Protein AF-A0A965X9Z4-F1 (afdb_monomer_lite)

Radius of gyration: 17.22 Å; chains: 1; bounding box: 44×25×38 Å

Sequence (83 aa):
MGDKLYGLNERYYLNLVEGRLTEEQRRELLLPWQALHARSLSYRDGDGIERSFSCEPEKWFLDFAGLDSPEALNKLIAAKTLP

pLDDT: mean 73.02, std 12.22, range [39.84, 95.06]

Foldseek 3Di:
DQDQPPDPDVVSVVCVVVVNQDPVNCVVSVDPHDLDDPAKDWDQDPVRDIDMDGDQDDPVSCVVVVHPGSVSVVVVVVVVPDD

Structure (mmCIF, N/CA/C/O backbone):
data_AF-A0A965X9Z4-F1
#
_entry.id   AF-A0A965X9Z4-F1
#
loop_
_atom_site.group_PDB
_atom_site.id
_atom_site.type_symbol
_atom_site.label_atom_id
_atom_site.label_alt_id
_atom_site.label_comp_id
_atom_site.label_asym_id
_atom_site.label_entity_id
_atom_site.label_seq_id
_atom_site.pdbx_PDB_ins_code
_atom_site.Cartn_x
_atom_site.Cartn_y
_atom_site.Cartn_z
_atom_site.occupancy
_atom_site.B_iso_or_equiv
_atom_site.auth_seq_id
_atom_site.auth_comp_id
_atom_site.auth_asym_id
_atom_site.auth_atom_id
_atom_site.pdbx_PDB_model_num
ATOM 1 N N . MET A 1 1 ? -7.691 -6.006 9.480 1.00 53.09 1 MET A N 1
ATOM 2 C CA . MET A 1 1 ? -7.170 -4.685 9.066 1.00 53.09 1 MET A CA 1
ATOM 3 C C . MET A 1 1 ? -7.742 -4.344 7.693 1.00 53.09 1 MET A C 1
ATOM 5 O O . MET A 1 1 ? -7.128 -4.739 6.713 1.00 53.09 1 MET A O 1
ATOM 9 N N . GLY A 1 2 ? -8.932 -3.732 7.591 1.00 51.94 2 GLY A N 1
ATOM 10 C CA . GLY A 1 2 ? -9.540 -3.267 6.323 1.00 51.94 2 GLY A CA 1
ATOM 11 C C . GLY A 1 2 ? -9.829 -4.309 5.224 1.00 51.94 2 GLY A C 1
ATOM 12 O O . GLY A 1 2 ? -10.535 -4.017 4.261 1.00 51.94 2 GLY A O 1
ATOM 13 N N . ASP A 1 3 ? -9.284 -5.517 5.347 1.00 54.72 3 ASP A N 1
ATOM 14 C CA . ASP A 1 3 ? -9.420 -6.590 4.388 1.00 54.72 3 ASP A CA 1
ATOM 15 C C . ASP A 1 3 ? -10.781 -7.248 4.519 1.00 54.72 3 ASP A C 1
ATOM 17 O O . ASP A 1 3 ? -11.113 -7.877 5.524 1.00 54.72 3 ASP A O 1
ATOM 21 N N . LYS A 1 4 ? -11.575 -7.045 3.475 1.00 57.22 4 LYS A N 1
ATOM 22 C CA . LYS A 1 4 ? -12.921 -7.579 3.348 1.00 57.22 4 LYS A CA 1
ATOM 23 C C . LYS A 1 4 ? -12.906 -8.955 2.687 1.00 57.22 4 LYS A C 1
ATOM 25 O O . LYS A 1 4 ? -13.970 -9.536 2.602 1.00 57.22 4 LYS A O 1
ATOM 30 N N . LEU A 1 5 ? -11.751 -9.454 2.225 1.00 52.69 5 LEU A N 1
ATOM 31 C CA . LEU A 1 5 ? -11.574 -10.761 1.580 1.00 52.69 5 LEU A CA 1
ATOM 32 C C . LEU A 1 5 ? -10.952 -11.800 2.528 1.00 52.69 5 LEU A C 1
ATOM 34 O O . LEU A 1 5 ? -11.430 -12.927 2.564 1.00 52.69 5 LEU A O 1
ATOM 38 N N . TYR A 1 6 ? -9.949 -11.417 3.331 1.00 58.31 6 TYR A N 1
ATOM 39 C CA . TYR A 1 6 ? -9.271 -12.314 4.291 1.00 58.31 6 TYR A CA 1
ATOM 40 C C . TYR A 1 6 ? -9.324 -11.816 5.747 1.00 58.31 6 TYR A C 1
ATOM 42 O O . TYR A 1 6 ? -8.501 -12.183 6.586 1.00 58.31 6 TYR A O 1
ATOM 50 N N . GLY A 1 7 ? -10.277 -10.933 6.055 1.00 58.41 7 GLY A N 1
ATOM 51 C CA . GLY A 1 7 ? -10.508 -10.436 7.411 1.00 58.41 7 GLY A CA 1
ATOM 52 C C . GLY A 1 7 ? -11.016 -11.510 8.381 1.00 58.41 7 GLY A C 1
ATOM 53 O O . GLY A 1 7 ? -11.350 -12.623 7.995 1.00 58.41 7 GLY A O 1
ATOM 54 N N . LEU A 1 8 ? -11.137 -11.143 9.661 1.00 57.03 8 LEU A N 1
ATOM 55 C CA . LEU A 1 8 ? -11.509 -12.035 10.775 1.00 57.03 8 LEU A CA 1
ATOM 56 C C . LEU A 1 8 ? -12.869 -12.755 10.621 1.00 57.03 8 LEU A C 1
ATOM 58 O O . LEU A 1 8 ? -13.159 -13.658 11.402 1.00 57.03 8 LEU A O 1
ATOM 62 N N . ASN A 1 9 ? -13.716 -12.353 9.664 1.00 63.38 9 ASN A N 1
ATOM 63 C CA . ASN A 1 9 ? -15.046 -12.922 9.451 1.00 63.38 9 ASN A CA 1
ATOM 64 C C . ASN A 1 9 ? -15.456 -12.875 7.967 1.00 63.38 9 ASN A C 1
ATOM 66 O O . ASN A 1 9 ? -15.682 -11.801 7.406 1.00 63.38 9 ASN A O 1
ATOM 70 N N . GLU A 1 10 ? -15.627 -14.046 7.350 1.00 62.66 10 GLU A N 1
ATOM 71 C CA . GLU A 1 10 ? -16.027 -14.225 5.942 1.00 62.66 10 GLU A CA 1
ATOM 72 C C . GLU A 1 10 ? -17.378 -13.565 5.604 1.00 62.66 10 GLU A C 1
ATOM 74 O O . GLU A 1 10 ? -17.627 -13.173 4.463 1.00 62.66 10 GLU A O 1
ATOM 79 N N . ARG A 1 11 ? -18.253 -13.354 6.599 1.00 65.75 11 ARG A N 1
ATOM 80 C CA . ARG A 1 11 ? -19.534 -12.654 6.396 1.00 65.75 11 ARG A CA 1
ATOM 81 C C . ARG A 1 11 ? -19.368 -11.182 6.020 1.00 65.75 11 ARG A C 1
ATOM 83 O O . ARG A 1 11 ? -20.286 -10.626 5.422 1.00 65.75 11 ARG A O 1
ATOM 90 N N . TYR A 1 12 ? -18.230 -10.548 6.316 1.00 65.44 12 TYR A N 1
ATOM 91 C CA . TYR A 1 12 ? -17.967 -9.170 5.877 1.00 65.44 12 TYR A CA 1
ATOM 92 C C . TYR A 1 12 ? -17.757 -9.065 4.375 1.00 65.44 12 TYR A C 1
ATOM 94 O O . TYR A 1 12 ? -18.203 -8.088 3.774 1.00 65.44 12 TYR A O 1
ATOM 102 N N . TYR A 1 13 ? -17.174 -10.094 3.764 1.00 61.22 13 TYR A N 1
ATOM 103 C CA . TYR A 1 13 ? -17.084 -10.190 2.315 1.00 61.22 13 TYR A CA 1
ATOM 104 C C . TYR A 1 13 ? -18.472 -10.314 1.683 1.00 61.22 13 TYR A C 1
ATOM 106 O O . TYR A 1 13 ? -18.840 -9.522 0.816 1.00 61.22 13 TYR A O 1
ATOM 114 N N . LEU A 1 14 ? -19.267 -11.275 2.171 1.00 64.19 14 LEU A N 1
ATOM 115 C CA . LEU A 1 14 ? -20.598 -11.570 1.636 1.00 64.19 14 LEU A CA 1
ATOM 116 C C . LEU A 1 14 ? -21.535 -10.362 1.762 1.00 64.19 14 LEU A C 1
ATOM 118 O O . LEU A 1 14 ? -22.116 -9.925 0.771 1.00 64.19 14 LEU A O 1
ATOM 122 N N . ASN A 1 15 ? -21.593 -9.738 2.942 1.00 68.25 15 ASN A N 1
ATOM 123 C CA . ASN A 1 15 ? -22.433 -8.561 3.162 1.00 68.25 15 ASN A CA 1
ATOM 124 C C . ASN A 1 15 ? -21.972 -7.342 2.348 1.00 68.25 15 ASN A C 1
ATOM 126 O O . ASN A 1 15 ? -22.803 -6.514 1.980 1.00 68.25 15 ASN A O 1
ATOM 130 N N . LEU A 1 16 ? -20.673 -7.206 2.052 1.00 65.50 16 LEU A N 1
ATOM 131 C CA . LEU A 1 16 ? -20.177 -6.157 1.160 1.00 65.50 16 LEU A CA 1
ATOM 132 C C . LEU A 1 16 ? -20.623 -6.397 -0.288 1.00 65.50 16 LEU A C 1
ATOM 134 O O . LEU A 1 16 ? -21.146 -5.474 -0.909 1.00 65.50 16 LEU A O 1
ATOM 138 N N . VAL A 1 17 ? -20.418 -7.611 -0.811 1.00 64.81 17 VAL A N 1
ATOM 139 C CA . VAL A 1 17 ? -20.751 -7.978 -2.201 1.00 64.81 17 VAL A CA 1
ATOM 140 C C . VAL A 1 17 ? -22.254 -7.876 -2.461 1.00 64.81 17 VAL A C 1
ATOM 142 O O . VAL A 1 17 ? -22.670 -7.462 -3.538 1.00 64.81 17 VAL A O 1
ATOM 145 N N . GLU A 1 18 ? -23.075 -8.179 -1.459 1.00 74.38 18 GLU A N 1
ATOM 146 C CA . GLU A 1 18 ? -24.535 -8.091 -1.547 1.00 74.38 18 GLU A CA 1
ATOM 147 C C . GLU A 1 18 ? -25.093 -6.695 -1.208 1.00 74.38 18 GLU A C 1
ATOM 149 O O . GLU A 1 18 ? -26.308 -6.504 -1.209 1.00 74.38 18 GLU A O 1
ATOM 154 N N . GLY A 1 19 ? -24.240 -5.716 -0.878 1.00 69.56 19 GLY A N 1
ATOM 155 C CA . GLY A 1 19 ? -24.664 -4.354 -0.525 1.00 69.56 19 GLY A CA 1
ATOM 156 C C . GLY A 1 19 ? -25.381 -4.230 0.828 1.00 69.56 19 GLY A C 1
ATOM 157 O O . GLY A 1 19 ? -26.046 -3.230 1.082 1.00 69.56 19 GLY A O 1
ATOM 158 N N . ARG A 1 20 ? -25.244 -5.225 1.712 1.00 79.19 20 ARG A N 1
ATOM 159 C CA . ARG A 1 20 ? -25.908 -5.330 3.027 1.00 79.19 20 ARG A CA 1
ATOM 160 C C . ARG A 1 20 ? -24.999 -4.975 4.208 1.00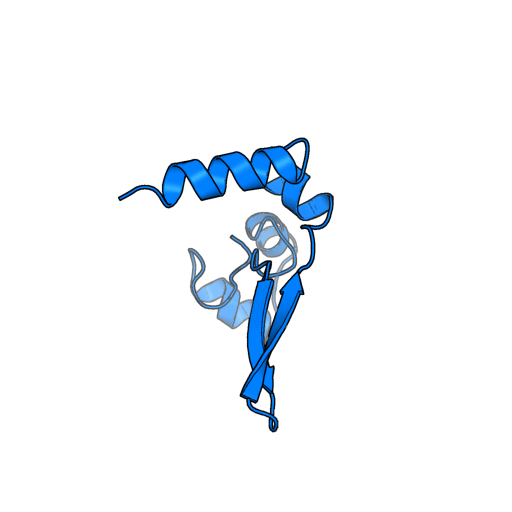 79.19 20 ARG A C 1
ATOM 162 O O . ARG A 1 20 ? -25.291 -5.334 5.346 1.00 79.19 20 ARG A O 1
ATOM 169 N N . LEU A 1 21 ? -23.873 -4.312 3.949 1.00 74.38 21 LEU A N 1
ATOM 170 C CA . LEU A 1 21 ? -22.899 -3.971 4.983 1.00 74.38 21 LEU A CA 1
ATOM 171 C C . LEU A 1 21 ? -23.482 -2.926 5.949 1.00 74.38 21 LEU A C 1
ATOM 173 O O . LEU A 1 21 ? -23.644 -1.759 5.584 1.00 74.38 21 LEU A O 1
ATOM 177 N N . THR A 1 22 ? -23.784 -3.364 7.171 1.00 75.69 22 THR A N 1
ATOM 178 C CA . THR A 1 22 ? -24.339 -2.515 8.240 1.00 75.69 22 THR A CA 1
ATOM 179 C C . THR A 1 22 ? -23.310 -1.510 8.765 1.00 75.69 22 THR A C 1
ATOM 181 O O . THR A 1 22 ? -22.099 -1.677 8.584 1.00 75.69 22 THR A O 1
ATOM 184 N N . GLU A 1 23 ? -23.784 -0.453 9.423 1.00 71.50 23 GLU A N 1
ATOM 185 C CA . GLU A 1 23 ? -22.922 0.600 9.969 1.00 71.50 23 GLU A CA 1
ATOM 186 C C . GLU A 1 23 ? -22.057 0.080 11.130 1.00 71.50 23 GLU A C 1
ATOM 188 O O . GLU A 1 23 ? -20.890 0.445 11.268 1.00 71.50 23 GLU A O 1
ATOM 193 N N . GLU A 1 24 ? -22.583 -0.860 11.913 1.00 73.44 24 GLU A N 1
ATOM 194 C CA . GLU A 1 24 ? -21.864 -1.559 12.978 1.00 73.44 24 GLU A CA 1
ATOM 195 C C . GLU A 1 24 ? -20.688 -2.367 12.408 1.00 73.44 24 GLU A C 1
ATOM 197 O O . GLU A 1 24 ? -19.566 -2.280 12.905 1.00 73.44 24 GLU A O 1
ATOM 202 N N . GLN A 1 25 ? -20.906 -3.069 11.293 1.00 66.50 25 GLN A N 1
ATOM 203 C CA . GLN A 1 25 ? -19.859 -3.832 10.607 1.00 66.50 25 GLN A CA 1
ATOM 204 C C . GLN A 1 25 ? -18.809 -2.930 9.949 1.00 66.50 25 GLN A C 1
ATOM 206 O O . GLN A 1 25 ? -17.633 -3.286 9.898 1.00 66.50 25 GLN A O 1
ATOM 211 N N . ARG A 1 26 ? -19.194 -1.737 9.475 1.00 67.00 26 ARG A N 1
ATOM 212 C CA . ARG A 1 26 ? -18.235 -0.733 8.980 1.00 67.00 26 ARG A CA 1
ATOM 213 C C . ARG A 1 26 ? -17.300 -0.246 10.078 1.00 67.00 26 ARG A C 1
ATOM 215 O O . ARG A 1 26 ? -16.113 -0.075 9.813 1.00 67.00 26 ARG A O 1
ATOM 222 N N . ARG A 1 27 ? -17.810 -0.061 11.298 1.00 68.81 27 ARG A N 1
ATOM 223 C CA . ARG A 1 27 ? -16.996 0.340 12.456 1.00 68.81 27 ARG A CA 1
ATOM 224 C C . ARG A 1 27 ? -15.994 -0.740 12.855 1.00 68.81 27 ARG A C 1
ATOM 226 O O . ARG A 1 27 ? -14.854 -0.413 13.166 1.00 68.81 27 ARG A O 1
ATOM 233 N N . GLU A 1 28 ? -16.379 -2.013 12.781 1.00 68.69 28 GLU A N 1
ATOM 234 C CA . GLU A 1 28 ? -15.477 -3.134 13.082 1.00 68.69 28 GLU A CA 1
ATOM 235 C C . GLU A 1 28 ? -14.332 -3.304 12.074 1.00 68.69 28 GLU A C 1
ATOM 237 O O . GLU A 1 28 ? -13.269 -3.820 12.420 1.00 68.69 28 GLU A O 1
ATOM 242 N N . LEU A 1 29 ? -14.502 -2.841 10.832 1.00 60.88 29 LEU A N 1
ATOM 243 C CA . LEU A 1 29 ? -13.441 -2.898 9.823 1.00 60.88 29 LEU A CA 1
ATOM 244 C C . LEU A 1 29 ? -12.284 -1.923 10.110 1.00 60.88 29 LEU A C 1
ATOM 246 O O . LEU A 1 29 ? -11.219 -2.089 9.504 1.00 60.88 29 LEU A O 1
ATOM 250 N N . LEU A 1 30 ? -12.465 -0.982 11.058 1.00 62.09 30 LEU A N 1
ATOM 251 C CA . LEU A 1 30 ? -11.549 0.075 11.538 1.00 62.09 30 LEU A CA 1
ATOM 252 C C . LEU A 1 30 ? -11.056 1.061 10.466 1.00 62.09 30 LEU A C 1
ATOM 254 O O . LEU A 1 30 ? -10.820 2.229 10.759 1.00 62.09 30 LEU A O 1
ATOM 258 N N . LEU A 1 31 ? -10.940 0.612 9.219 1.00 56.09 31 LEU A N 1
ATOM 259 C CA . LEU A 1 31 ? -10.614 1.388 8.040 1.00 56.09 31 LEU A CA 1
ATOM 260 C C . LEU A 1 31 ? -11.656 1.101 6.948 1.00 56.09 31 LEU A C 1
ATOM 262 O O . LEU A 1 31 ? -12.043 -0.054 6.745 1.00 56.09 31 LEU A O 1
ATOM 266 N N . PRO A 1 32 ? -12.100 2.126 6.201 1.00 58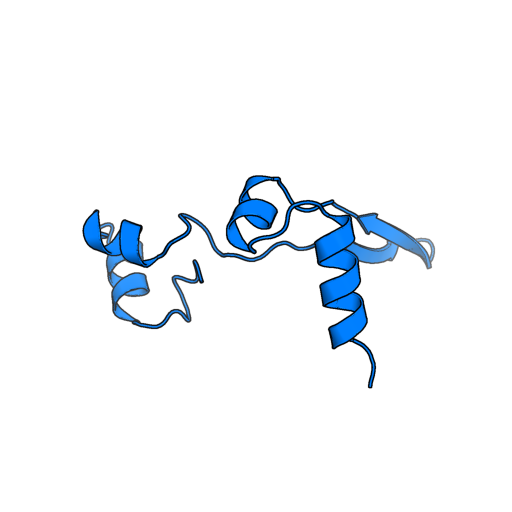.06 32 PRO A N 1
ATOM 267 C CA . PRO A 1 32 ? -13.052 1.941 5.105 1.00 58.06 32 PRO A CA 1
ATOM 268 C C . PRO A 1 32 ? -12.472 1.120 3.935 1.00 58.06 32 PRO A C 1
ATOM 270 O O . PRO A 1 32 ? -13.234 0.495 3.183 1.00 58.06 32 PRO A O 1
ATOM 273 N N . TRP A 1 33 ? -11.139 1.087 3.816 1.00 63.00 33 TRP A N 1
ATOM 274 C CA . TRP A 1 33 ? -10.353 0.437 2.762 1.00 63.00 33 TRP A CA 1
ATOM 275 C C . TRP A 1 33 ? -9.320 -0.532 3.349 1.00 63.00 33 TRP A C 1
ATOM 277 O O . TRP A 1 33 ? -9.052 -0.510 4.551 1.00 63.00 33 TRP A O 1
ATOM 287 N N . GLN A 1 34 ? -8.728 -1.374 2.498 1.00 56.94 34 GLN A N 1
ATOM 288 C CA . GLN A 1 34 ? -7.619 -2.241 2.899 1.00 56.94 34 GLN A CA 1
ATOM 289 C C . GLN A 1 34 ? -6.450 -1.397 3.418 1.00 56.94 34 GLN A C 1
ATOM 291 O O . GLN A 1 34 ? -6.093 -0.389 2.812 1.00 56.94 34 GLN A O 1
ATOM 296 N N . ALA A 1 35 ? -5.832 -1.827 4.520 1.00 60.03 35 ALA A N 1
ATOM 297 C CA . ALA A 1 35 ? -4.631 -1.201 5.079 1.00 60.03 35 ALA A CA 1
ATOM 298 C C . ALA A 1 35 ? -3.378 -1.567 4.257 1.00 60.03 35 ALA A C 1
ATOM 300 O O . ALA A 1 35 ? -2.387 -2.050 4.802 1.00 60.03 35 ALA A O 1
ATOM 301 N N . LEU A 1 36 ? -3.452 -1.419 2.933 1.00 65.75 36 LEU A N 1
ATOM 302 C CA . LEU A 1 36 ? -2.408 -1.800 1.993 1.00 65.75 36 LEU A CA 1
ATOM 303 C C . LEU A 1 36 ? -1.819 -0.534 1.364 1.00 65.75 36 LEU A C 1
ATOM 305 O O . LEU A 1 36 ? -2.408 0.035 0.450 1.00 65.75 36 LEU A O 1
ATOM 309 N N . HIS A 1 37 ? -0.655 -0.103 1.858 1.00 71.31 37 HIS A N 1
ATOM 310 C CA . HIS A 1 37 ? 0.128 0.984 1.261 1.00 71.31 37 HIS A CA 1
ATOM 311 C C . HIS A 1 37 ? 1.314 0.411 0.482 1.00 71.31 37 HIS A C 1
ATOM 313 O O . HIS A 1 37 ? 2.240 -0.154 1.071 1.00 71.31 37 HIS A O 1
ATOM 319 N N . ALA A 1 38 ? 1.301 0.549 -0.844 1.00 72.56 38 ALA A N 1
ATOM 320 C CA . ALA A 1 38 ? 2.424 0.162 -1.694 1.00 72.56 38 ALA A CA 1
ATOM 321 C C . ALA A 1 38 ? 3.474 1.282 -1.697 1.00 7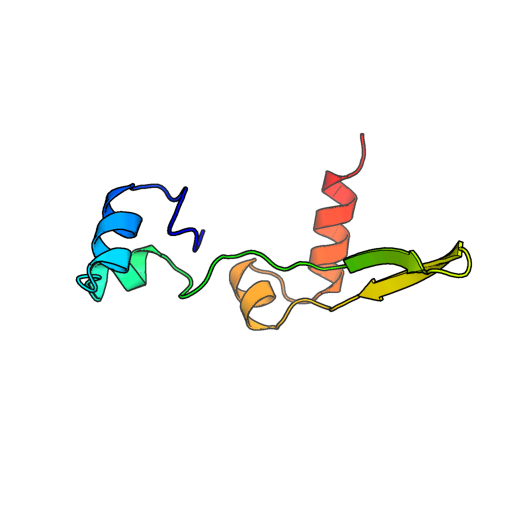2.56 38 ALA A C 1
ATOM 323 O O . ALA A 1 38 ? 3.424 2.208 -2.502 1.00 72.56 38 ALA A O 1
ATOM 324 N N . ARG A 1 39 ? 4.433 1.194 -0.772 1.00 79.56 39 ARG A N 1
ATOM 325 C CA . ARG A 1 39 ? 5.430 2.247 -0.539 1.00 79.56 39 ARG A CA 1
ATOM 326 C C . ARG A 1 39 ? 6.336 2.534 -1.739 1.00 79.56 39 ARG A C 1
ATOM 328 O O . ARG A 1 39 ? 6.683 3.688 -1.988 1.00 79.56 39 ARG A O 1
ATOM 335 N N . SER A 1 40 ? 6.793 1.494 -2.427 1.00 82.12 40 SER A N 1
ATOM 336 C CA . SER A 1 40 ? 7.766 1.636 -3.507 1.00 82.12 40 SER A CA 1
ATOM 337 C C . SER A 1 40 ? 7.557 0.605 -4.601 1.00 82.12 40 SER A C 1
ATOM 339 O O . SER A 1 40 ? 7.240 -0.550 -4.313 1.0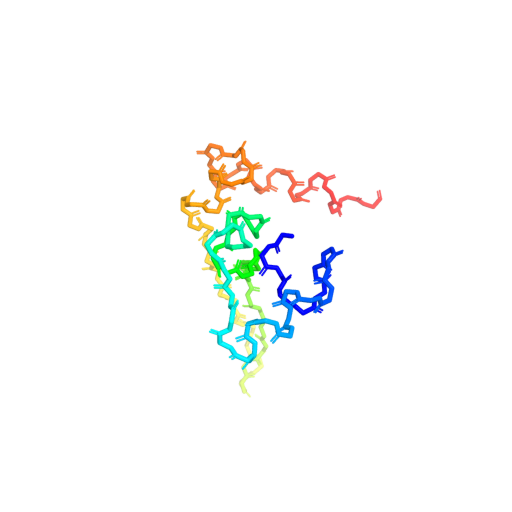0 82.12 40 SER A O 1
ATOM 341 N N . LEU A 1 41 ? 7.813 1.015 -5.839 1.00 84.50 41 LEU A N 1
ATOM 342 C CA . LEU A 1 41 ? 7.800 0.169 -7.022 1.00 84.50 41 LEU A CA 1
ATOM 343 C C . LEU A 1 41 ? 9.113 0.363 -7.778 1.00 84.50 41 LEU A C 1
ATOM 345 O O . LEU A 1 41 ? 9.393 1.471 -8.235 1.00 84.50 41 LEU A O 1
ATOM 349 N N . SER A 1 42 ? 9.867 -0.722 -7.949 1.00 88.50 42 SER A N 1
ATOM 350 C CA . SER A 1 42 ? 11.068 -0.747 -8.783 1.00 88.50 42 SER A CA 1
ATOM 351 C C . SER A 1 42 ? 10.904 -1.741 -9.924 1.00 88.50 42 SER A C 1
ATOM 353 O O . SER A 1 42 ? 10.456 -2.867 -9.706 1.00 88.50 42 SER A O 1
ATOM 355 N N . TYR A 1 43 ? 11.272 -1.339 -11.137 1.00 88.94 43 TYR A N 1
ATOM 356 C CA . TYR A 1 43 ? 11.278 -2.205 -12.316 1.00 88.94 43 TYR A CA 1
ATOM 357 C C . TYR A 1 43 ? 12.340 -1.749 -13.322 1.00 88.94 43 TYR A C 1
ATOM 359 O O . TYR A 1 43 ? 12.831 -0.626 -13.245 1.00 88.94 43 TYR A O 1
ATOM 367 N N . ARG A 1 44 ? 12.707 -2.614 -14.275 1.00 93.81 44 ARG A N 1
ATOM 368 C CA . ARG A 1 44 ? 13.521 -2.220 -15.436 1.00 93.81 44 ARG A CA 1
ATOM 369 C C . ARG A 1 44 ? 12.603 -1.850 -16.590 1.00 93.81 44 ARG A C 1
ATOM 371 O O . ARG A 1 44 ? 11.704 -2.625 -16.911 1.00 93.81 44 ARG A O 1
ATOM 378 N N . ASP A 1 45 ? 12.814 -0.681 -17.181 1.00 91.50 45 ASP A N 1
ATOM 379 C CA . ASP A 1 45 ? 12.069 -0.259 -18.364 1.00 91.50 45 ASP A CA 1
ATOM 380 C C . ASP A 1 45 ? 12.523 -1.011 -19.631 1.00 91.50 45 ASP A C 1
ATOM 382 O O . ASP A 1 45 ? 13.382 -1.898 -19.582 1.00 91.50 45 ASP A O 1
ATOM 386 N N . GLY A 1 46 ? 11.912 -0.685 -20.774 1.00 90.69 46 GLY A N 1
ATOM 387 C CA . GLY A 1 46 ? 12.227 -1.316 -22.061 1.00 90.69 46 GLY A CA 1
ATOM 388 C C . GLY A 1 46 ? 13.671 -1.104 -22.528 1.00 90.69 46 GLY A C 1
ATOM 389 O O . GLY A 1 46 ? 14.170 -1.912 -23.306 1.00 90.69 46 GLY A O 1
ATOM 390 N N . ASP A 1 47 ? 14.353 -0.083 -22.002 1.00 95.06 47 ASP A N 1
ATOM 391 C CA . ASP A 1 47 ? 15.763 0.212 -22.274 1.00 95.06 47 ASP A CA 1
ATOM 392 C C . ASP A 1 47 ? 16.699 -0.454 -21.243 1.00 95.06 47 ASP A C 1
ATOM 394 O O . ASP A 1 47 ? 17.917 -0.269 -21.269 1.00 95.06 47 ASP A O 1
ATOM 398 N N . GLY A 1 48 ? 16.145 -1.248 -20.319 1.00 92.19 48 GLY A N 1
ATOM 399 C CA . GLY A 1 48 ? 16.879 -1.935 -19.259 1.00 92.19 48 GLY A CA 1
ATOM 400 C C . GLY A 1 48 ? 17.283 -1.035 -18.088 1.00 92.19 48 GLY A C 1
ATOM 401 O O . GLY A 1 48 ? 17.994 -1.499 -17.186 1.00 92.19 48 GLY A O 1
ATOM 402 N N . ILE A 1 49 ? 16.829 0.222 -18.073 1.00 93.50 49 ILE A N 1
ATOM 403 C CA . ILE A 1 49 ? 17.125 1.191 -17.021 1.00 93.50 49 ILE A CA 1
ATOM 404 C C . ILE A 1 49 ? 16.247 0.882 -15.816 1.00 93.50 49 ILE A C 1
ATOM 406 O O . ILE A 1 49 ? 15.031 0.727 -15.920 1.00 93.50 49 ILE A O 1
ATOM 410 N N . GLU A 1 50 ? 16.870 0.809 -14.645 1.00 94.69 50 GLU A N 1
ATOM 411 C CA . GLU A 1 50 ? 16.134 0.663 -13.399 1.00 94.69 50 GLU A CA 1
ATOM 412 C C . GLU A 1 50 ? 15.393 1.962 -13.065 1.00 94.69 50 GLU A C 1
ATOM 414 O O . GLU A 1 50 ? 15.977 3.045 -12.973 1.00 94.69 50 GLU A O 1
ATOM 419 N N . ARG A 1 51 ? 14.078 1.847 -12.892 1.00 89.81 51 ARG A N 1
ATOM 420 C CA . ARG A 1 51 ? 13.185 2.915 -12.459 1.00 89.81 51 ARG A CA 1
ATOM 421 C C . ARG A 1 51 ? 12.655 2.569 -11.084 1.00 89.81 51 ARG A C 1
ATOM 423 O O . ARG A 1 51 ? 12.222 1.443 -10.859 1.00 89.81 51 ARG A O 1
ATOM 430 N N . SER A 1 52 ? 12.665 3.552 -10.194 1.00 90.12 52 SER A N 1
ATOM 431 C CA . SER A 1 52 ? 12.108 3.437 -8.853 1.00 90.12 52 SER A CA 1
ATOM 432 C C . SER A 1 52 ? 11.173 4.605 -8.586 1.00 90.12 52 SER A C 1
ATOM 434 O O . SER A 1 52 ? 11.500 5.757 -8.876 1.00 90.12 52 SER A O 1
ATOM 436 N N . PHE A 1 53 ? 10.003 4.286 -8.049 1.00 86.12 53 PHE A N 1
ATOM 437 C CA . PHE A 1 53 ? 8.996 5.236 -7.606 1.00 86.12 53 PHE A CA 1
ATOM 438 C C . PHE A 1 53 ? 8.717 4.981 -6.131 1.00 86.12 53 PHE A C 1
ATOM 440 O O . PHE A 1 53 ? 8.590 3.829 -5.712 1.00 86.12 53 PHE A O 1
ATOM 447 N N . SER A 1 54 ? 8.592 6.051 -5.351 1.00 85.56 54 SER A N 1
ATOM 448 C CA . SER A 1 54 ? 8.271 5.985 -3.927 1.00 85.56 54 SER A CA 1
ATOM 449 C C . SER A 1 54 ? 7.131 6.932 -3.588 1.00 85.56 54 SER A C 1
ATOM 451 O O . SER A 1 54 ? 7.076 8.051 -4.101 1.00 85.56 54 SER A O 1
ATOM 453 N N . CYS A 1 55 ? 6.256 6.501 -2.686 1.00 83.31 55 CYS A N 1
ATOM 454 C CA . CYS A 1 55 ? 5.203 7.327 -2.120 1.00 83.31 55 CYS A CA 1
ATOM 455 C C . CYS A 1 55 ? 5.238 7.203 -0.597 1.00 83.31 55 CYS A C 1
ATOM 457 O O . CYS A 1 55 ? 5.135 6.100 -0.045 1.00 83.31 55 CYS A O 1
ATOM 459 N N . GLU A 1 56 ? 5.409 8.338 0.077 1.00 84.06 56 GLU A N 1
ATOM 460 C CA . GLU A 1 56 ? 5.336 8.363 1.532 1.00 84.06 56 GLU A CA 1
ATOM 461 C C . GLU A 1 56 ? 3.895 8.086 1.991 1.00 84.06 56 GLU A C 1
ATOM 463 O O . GLU A 1 56 ? 2.951 8.491 1.309 1.00 84.06 56 GLU A O 1
ATOM 468 N N . PRO A 1 57 ? 3.708 7.368 3.112 1.00 80.31 57 PRO A N 1
ATOM 469 C CA . PRO A 1 57 ? 2.382 7.030 3.611 1.00 80.31 57 PRO A CA 1
ATOM 470 C C . PRO A 1 57 ? 1.584 8.282 3.953 1.00 80.31 57 PRO A C 1
ATOM 472 O O . PRO A 1 57 ? 2.111 9.241 4.524 1.00 80.31 57 PRO A O 1
ATOM 475 N N . GLU A 1 58 ? 0.290 8.259 3.659 1.00 81.50 58 GLU A N 1
ATOM 476 C CA . GLU A 1 58 ? -0.597 9.351 4.019 1.00 81.50 58 GLU A CA 1
ATOM 477 C C . GLU A 1 58 ? -0.746 9.471 5.541 1.00 81.50 58 GLU A C 1
ATOM 479 O O . GLU A 1 58 ? -0.665 8.493 6.290 1.00 81.50 58 GLU A O 1
ATOM 484 N N . LYS A 1 59 ? -1.056 10.684 6.013 1.00 81.19 59 LYS A N 1
ATOM 485 C CA . LYS A 1 59 ? -1.198 10.973 7.447 1.00 81.19 59 LYS A CA 1
ATOM 486 C C . LYS A 1 59 ? -2.173 10.024 8.158 1.00 81.19 59 LYS A C 1
ATOM 488 O O . LYS A 1 59 ? -1.883 9.574 9.257 1.00 81.19 59 LYS A O 1
ATOM 493 N N . TRP A 1 60 ? -3.298 9.680 7.529 1.00 78.62 60 TRP A N 1
ATOM 494 C CA . TRP A 1 60 ? -4.290 8.778 8.128 1.00 78.62 60 TRP A CA 1
ATOM 495 C C . TRP A 1 60 ? -3.737 7.364 8.366 1.00 78.62 60 TRP A C 1
ATOM 497 O O . TRP A 1 60 ? -4.136 6.702 9.321 1.00 78.62 60 TRP A O 1
ATOM 507 N N . PHE A 1 61 ? -2.812 6.902 7.518 1.00 75.75 61 PHE A N 1
ATOM 508 C CA . PHE A 1 61 ? -2.167 5.599 7.658 1.00 75.75 61 PHE A CA 1
ATOM 509 C C . PHE A 1 61 ? -1.157 5.616 8.809 1.00 75.75 61 PHE A C 1
ATOM 511 O O . PHE A 1 61 ? -1.091 4.668 9.591 1.00 75.75 61 PHE A O 1
ATOM 518 N N . LEU A 1 62 ? -0.412 6.717 8.949 1.00 79.31 62 LEU A N 1
ATOM 519 C CA . LEU A 1 62 ? 0.499 6.938 10.074 1.00 79.31 62 LEU A CA 1
ATOM 520 C C . LEU A 1 62 ? -0.262 7.011 11.403 1.00 79.31 62 LEU A C 1
ATOM 522 O O . LEU A 1 62 ? 0.077 6.282 12.333 1.00 79.31 62 LEU A O 1
ATOM 526 N N . ASP A 1 63 ? -1.346 7.791 11.450 1.00 81.19 63 ASP A N 1
ATOM 527 C CA . ASP A 1 63 ? -2.218 7.908 12.624 1.00 81.19 63 ASP A CA 1
ATOM 528 C C . ASP A 1 63 ? -2.783 6.529 13.025 1.00 81.19 63 ASP A C 1
ATOM 530 O O . ASP A 1 63 ? -2.777 6.165 14.200 1.00 81.19 63 ASP A O 1
ATOM 534 N N . PHE A 1 64 ? -3.215 5.723 12.045 1.00 77.19 64 PHE A N 1
ATOM 535 C CA . PHE A 1 64 ? -3.695 4.357 12.275 1.00 77.19 64 PHE A CA 1
ATOM 536 C C . PHE A 1 64 ? -2.606 3.420 12.817 1.00 77.19 64 PHE A C 1
ATOM 538 O O . PHE A 1 64 ? -2.873 2.594 13.689 1.00 77.19 64 PHE A O 1
ATOM 545 N N . ALA A 1 65 ? -1.375 3.544 12.318 1.00 75.69 65 ALA A N 1
ATOM 546 C CA . ALA A 1 65 ? -0.231 2.768 12.787 1.00 75.69 65 ALA A CA 1
ATOM 547 C C . ALA A 1 65 ? 0.307 3.236 14.157 1.00 75.69 65 ALA A C 1
ATOM 549 O O . ALA A 1 65 ? 1.215 2.598 14.692 1.00 75.69 65 ALA A O 1
ATOM 550 N N . GLY A 1 66 ? -0.232 4.326 14.721 1.00 82.31 66 GLY A N 1
ATOM 551 C CA . GLY A 1 66 ? 0.269 4.946 15.948 1.00 82.31 66 GLY A CA 1
ATOM 552 C C . GLY A 1 66 ? 1.637 5.603 15.763 1.00 82.31 66 GLY A C 1
ATOM 553 O O . GLY A 1 66 ? 2.470 5.544 16.666 1.00 82.31 66 GLY A O 1
ATOM 554 N N . LEU A 1 67 ? 1.898 6.151 14.572 1.00 82.00 67 LEU A N 1
ATOM 555 C CA . LEU A 1 67 ? 3.176 6.742 14.191 1.00 82.00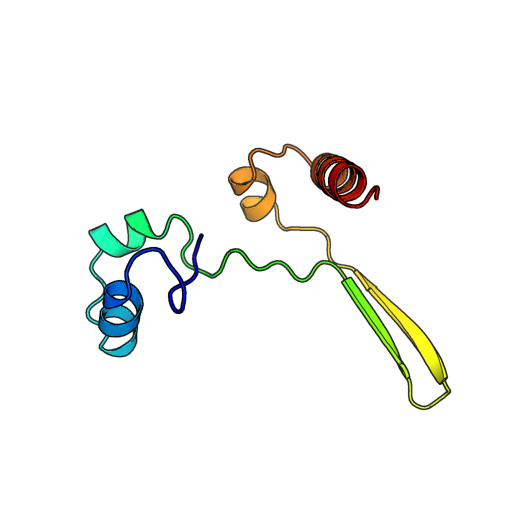 67 LEU A CA 1
ATOM 556 C C . LEU A 1 67 ? 3.033 8.228 13.904 1.00 82.00 67 LEU A C 1
ATOM 558 O O . LEU A 1 67 ? 2.143 8.657 13.176 1.00 82.00 67 LEU A O 1
ATOM 562 N N . ASP A 1 68 ? 3.989 8.996 14.413 1.00 85.50 68 ASP A N 1
ATOM 563 C CA . ASP A 1 68 ? 3.949 10.456 14.322 1.00 85.50 68 ASP A CA 1
ATOM 564 C C . ASP A 1 68 ? 4.564 10.976 13.014 1.00 85.50 68 ASP A C 1
ATOM 566 O O . ASP A 1 68 ? 4.383 12.140 12.655 1.00 85.50 68 ASP A O 1
ATOM 570 N N . SER A 1 69 ? 5.320 10.133 12.299 1.00 84.12 69 SER A N 1
ATOM 571 C CA . SER A 1 69 ? 5.982 10.522 11.055 1.00 84.12 69 SER A CA 1
ATOM 572 C C . SER A 1 69 ? 6.324 9.336 10.138 1.00 84.12 69 SER A C 1
ATOM 574 O O . SER A 1 69 ? 6.459 8.197 10.610 1.00 84.12 69 SER A O 1
ATOM 576 N N . PRO A 1 70 ? 6.531 9.582 8.829 1.00 79.44 70 PRO A N 1
ATOM 577 C CA . PRO A 1 70 ? 7.036 8.568 7.906 1.00 79.44 70 PRO A CA 1
ATOM 578 C C . PRO A 1 70 ? 8.388 7.980 8.336 1.00 79.44 70 PRO A C 1
ATOM 580 O O . PRO A 1 70 ? 8.625 6.785 8.192 1.00 79.44 70 PRO A O 1
ATOM 583 N N . GLU A 1 71 ? 9.274 8.769 8.947 1.00 83.38 71 GLU A N 1
ATOM 584 C CA . GLU A 1 71 ? 10.580 8.301 9.428 1.00 83.38 71 GLU A CA 1
ATOM 585 C C . GLU A 1 71 ? 10.447 7.278 10.563 1.00 83.38 71 GLU A C 1
ATOM 587 O O . GLU A 1 71 ? 11.245 6.338 10.645 1.00 83.38 71 GLU A O 1
ATOM 592 N N . ALA A 1 72 ? 9.438 7.428 11.429 1.00 77.88 72 ALA A N 1
ATOM 593 C CA . ALA A 1 72 ? 9.128 6.442 12.460 1.00 77.88 72 ALA A CA 1
ATOM 594 C C . ALA A 1 72 ? 8.712 5.101 11.831 1.00 77.88 72 ALA A C 1
ATOM 596 O O . ALA A 1 72 ? 9.176 4.045 12.271 1.00 77.88 72 ALA A O 1
ATOM 597 N N . LEU A 1 73 ? 7.937 5.141 10.739 1.00 78.88 73 LEU A N 1
ATOM 598 C CA . LEU A 1 73 ? 7.603 3.951 9.955 1.00 78.88 73 LEU A CA 1
ATOM 599 C C . LEU A 1 73 ? 8.851 3.328 9.310 1.00 78.88 73 LEU A C 1
ATOM 601 O O . LEU A 1 73 ? 9.007 2.109 9.340 1.00 78.88 73 LEU A O 1
ATOM 605 N N . ASN A 1 74 ? 9.773 4.139 8.780 1.00 78.12 74 ASN A N 1
ATOM 606 C CA . ASN A 1 74 ? 11.014 3.652 8.154 1.00 78.12 74 ASN A CA 1
ATOM 607 C C . ASN A 1 74 ? 11.870 2.874 9.148 1.00 78.12 74 ASN A C 1
ATOM 609 O O . ASN A 1 74 ? 12.370 1.799 8.823 1.00 78.12 74 ASN A O 1
ATOM 613 N N . LYS A 1 75 ? 12.007 3.398 10.371 1.00 76.69 75 LYS A N 1
ATOM 614 C CA . LYS A 1 75 ? 12.741 2.734 11.455 1.00 76.69 75 LYS A CA 1
ATOM 615 C C . LYS A 1 75 ? 12.087 1.412 11.851 1.00 76.69 75 LYS A C 1
ATOM 617 O O . LYS A 1 75 ? 12.794 0.427 12.034 1.00 76.69 75 LYS A O 1
ATOM 622 N N . LEU A 1 76 ? 10.756 1.376 11.939 1.00 75.56 76 LEU A N 1
ATOM 623 C CA . LEU A 1 76 ? 9.993 0.162 12.246 1.00 75.56 76 LEU A CA 1
ATOM 624 C C . LEU A 1 76 ? 10.148 -0.921 11.177 1.00 75.56 76 LEU A C 1
ATOM 626 O O . LEU A 1 76 ? 10.317 -2.091 11.516 1.00 75.56 76 LEU A O 1
ATOM 630 N N . ILE A 1 77 ? 10.110 -0.534 9.900 1.00 74.38 77 ILE A N 1
ATOM 631 C CA . ILE A 1 77 ? 10.330 -1.454 8.781 1.00 74.38 77 ILE A CA 1
ATOM 632 C C . ILE A 1 77 ? 11.768 -1.973 8.819 1.00 74.38 77 ILE A C 1
ATOM 634 O O . ILE A 1 77 ? 11.953 -3.184 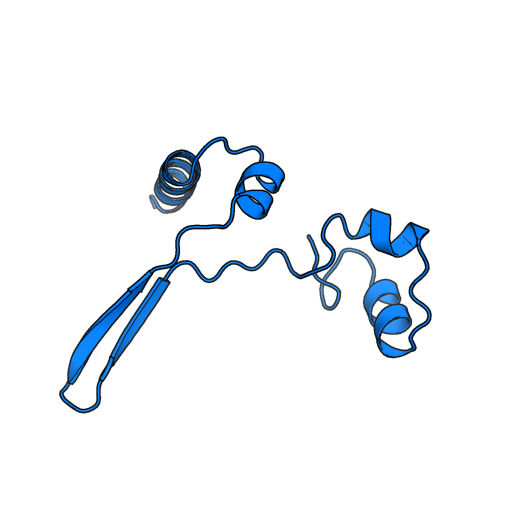8.853 1.00 74.38 77 ILE A O 1
ATOM 638 N N . ALA A 1 78 ? 12.766 -1.085 8.905 1.00 73.62 78 ALA A N 1
ATOM 639 C CA . ALA A 1 78 ? 14.185 -1.452 8.937 1.00 73.62 78 ALA A CA 1
ATOM 640 C C . ALA A 1 78 ? 14.547 -2.375 10.115 1.00 73.62 78 ALA A C 1
ATOM 642 O O . ALA A 1 78 ? 15.343 -3.296 9.959 1.00 73.62 78 ALA A O 1
ATOM 643 N N . ALA A 1 79 ? 13.934 -2.165 11.284 1.00 70.44 79 ALA A N 1
ATOM 644 C CA . ALA A 1 79 ? 14.115 -3.028 12.450 1.00 70.44 79 ALA A CA 1
ATOM 645 C C . ALA A 1 79 ? 13.517 -4.435 12.265 1.00 70.44 79 ALA A C 1
ATOM 647 O O . ALA A 1 79 ? 13.950 -5.368 12.934 1.00 70.44 79 ALA A O 1
ATOM 648 N N . LYS A 1 80 ? 12.526 -4.598 11.376 1.00 63.41 80 LYS A N 1
ATOM 649 C CA . LYS A 1 80 ? 11.882 -5.886 11.062 1.00 63.41 80 LYS A CA 1
ATOM 650 C C . LYS A 1 80 ? 12.470 -6.588 9.832 1.00 63.41 80 LYS A C 1
ATOM 652 O O . LYS A 1 80 ? 12.166 -7.758 9.632 1.00 63.41 80 LYS A O 1
ATOM 657 N N . THR A 1 81 ? 13.279 -5.906 9.018 1.00 59.03 81 THR A N 1
ATOM 658 C CA . THR A 1 81 ? 13.969 -6.476 7.844 1.00 59.03 81 THR A CA 1
ATOM 659 C C . THR A 1 81 ? 15.417 -6.908 8.103 1.00 59.03 81 THR A C 1
ATOM 661 O O . THR A 1 81 ? 16.075 -7.369 7.172 1.00 59.03 81 THR A O 1
ATOM 664 N N . LEU A 1 82 ? 15.921 -6.803 9.337 1.00 39.84 82 LEU A N 1
ATOM 665 C CA . LEU A 1 82 ? 17.184 -7.442 9.725 1.00 39.84 82 LEU A CA 1
ATOM 666 C C . LEU A 1 82 ? 16.980 -8.967 9.888 1.00 39.84 82 LEU A C 1
ATOM 668 O O . LEU A 1 82 ? 15.972 -9.358 10.481 1.00 39.84 82 LEU A O 1
ATOM 672 N N . PRO A 1 83 ? 17.883 -9.803 9.335 1.00 50.72 83 PRO A N 1
ATOM 673 C CA . PRO A 1 83 ? 17.786 -11.265 9.364 1.00 50.72 83 PRO A CA 1
ATOM 674 C C . PRO A 1 83 ? 17.966 -11.870 10.761 1.00 50.72 83 PRO A C 1
ATOM 676 O O . PRO A 1 83 ? 18.658 -11.248 11.602 1.00 50.72 83 PRO A O 1
#

Secondary structure (DSSP, 8-state):
---SSSSS-THHHHHHHTT---HHHHHHTSSSS------EEEEE-TTS-EEEEE-PPPHHHHHHHT-SSHHHHHHHHHHHS--